Protein AF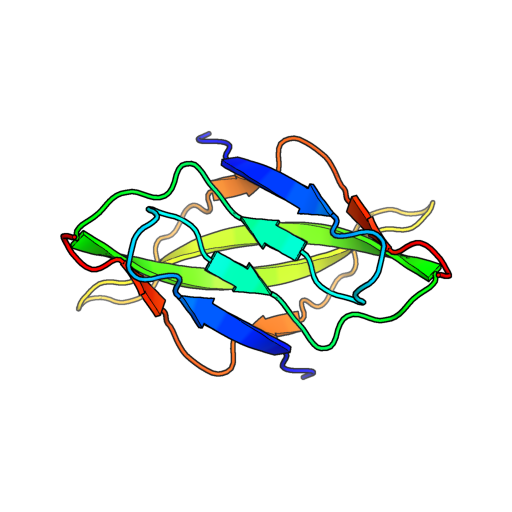-0000000083518440 (afdb_homodimer)

Organism: Scyliorhinus torazame (NCBI:txid75743)

Nearest PDB structures (foldseek):
  4go6-assembly1_B  TM=6.837E-01  e=1.598E+00  Homo sapiens
  4go6-assembly1_D  TM=6.987E-01  e=3.868E+00  Homo sapiens
  7kwb-assembly1_A  TM=6.395E-01  e=4.103E+00  Bacteroides thetaiotaomicron
  4go6-assembly1_B  TM=6.849E-01  e=9.046E-01  Homo sapiens
  4go6-assembly1_D  TM=7.011E-01  e=2.337E+00  Homo sapiens

Secondary structure (DSSP, 8-state):
--EE-EEEETTTTEEEE--PPTT-EEEEEEEEEETTEE-SSPEEESS-EE----/--EE-EEEETTTTEEEE--PPTT-EEEEEEEEEETTEE-SS-EEESS-EE----

Foldseek 3Di:
DDDWDKADDVVDPDIDIDPDDAQDKDKDWAWDADPVGTDPDTDTDPDIDHRHDD/DDDWDKADDVVDPDIDIDPDDAQDKDKDWAWDQDPVGTDPDTDTDPDIDHHHDD

Radius of gyration: 13.1 Å; Cα contacts (8 Å, |Δi|>4): 273; chains: 2; bounding box: 30×34×27 Å

Structure (mmCIF, N/CA/C/O backbone):
data_AF-0000000083518440-model_v1
#
loop_
_entity.id
_entity.type
_entity.pdbx_description
1 polymer 'Fibronectin type-III domain-containing protein'
#
loop_
_atom_site.group_PDB
_atom_site.id
_atom_site.type_symbol
_atom_site.label_atom_id
_atom_site.label_alt_id
_atom_site.label_comp_id
_atom_site.label_asym_id
_atom_site.label_entity_id
_atom_site.label_seq_id
_atom_site.pdbx_PDB_ins_code
_atom_site.Cartn_x
_atom_site.Cartn_y
_atom_site.Cartn_z
_atom_site.occupancy
_atom_site.B_iso_or_equiv
_atom_site.auth_seq_id
_atom_site.auth_comp_id
_atom_site.auth_asym_id
_atom_site.auth_atom_id
_atom_site.pdbx_PDB_model_num
ATOM 1 N N . MET A 1 1 ? -15.945 7.219 -5.879 1 64.62 1 MET A N 1
ATOM 2 C CA . MET A 1 1 ? -14.906 6.23 -5.594 1 64.62 1 MET A CA 1
ATOM 3 C C . MET A 1 1 ? -13.531 6.773 -5.945 1 64.62 1 MET A C 1
ATOM 5 O O . MET A 1 1 ? -13.344 7.363 -7.012 1 64.62 1 MET A O 1
ATOM 9 N N . GLU A 1 2 ? -12.641 7.109 -4.941 1 85.62 2 GLU A N 1
ATOM 10 C CA . GLU A 1 2 ? -11.312 7.641 -5.223 1 85.62 2 GLU A CA 1
ATOM 11 C C . GLU A 1 2 ? -10.305 6.52 -5.449 1 85.62 2 GLU A C 1
ATOM 13 O O . GLU A 1 2 ? -10.414 5.449 -4.844 1 85.62 2 GLU A O 1
ATOM 18 N N . TRP A 1 3 ? -9.539 6.73 -6.504 1 91.25 3 TRP A N 1
ATOM 19 C CA . TRP A 1 3 ? -8.523 5.727 -6.816 1 91.25 3 TRP A CA 1
ATOM 20 C C . TRP A 1 3 ? -7.121 6.273 -6.559 1 91.25 3 TRP A C 1
ATOM 22 O O . TRP A 1 3 ? -6.895 7.484 -6.633 1 91.25 3 TRP A O 1
ATOM 32 N N . PHE A 1 4 ? -6.289 5.418 -6.176 1 92.56 4 PHE A N 1
ATOM 33 C CA . PHE A 1 4 ? -4.867 5.746 -6.125 1 92.56 4 PHE A CA 1
ATOM 34 C C . PHE A 1 4 ? -4.062 4.797 -7.004 1 92.56 4 PHE A C 1
ATOM 36 O O . PHE A 1 4 ? -4.574 3.771 -7.453 1 92.56 4 PHE A O 1
ATOM 43 N N . THR A 1 5 ? -2.83 5.223 -7.273 1 93.56 5 THR A N 1
ATOM 44 C CA . THR A 1 5 ? -1.949 4.426 -8.117 1 93.56 5 THR A CA 1
ATOM 45 C C . THR A 1 5 ? -0.942 3.652 -7.27 1 93.56 5 THR A C 1
ATOM 47 O O . THR A 1 5 ? -0.415 4.18 -6.289 1 93.56 5 THR A O 1
ATOM 50 N N . VAL A 1 6 ? -0.731 2.395 -7.621 1 94.25 6 VAL A N 1
ATOM 51 C CA . VAL A 1 6 ? 0.261 1.542 -6.977 1 94.25 6 VAL A CA 1
ATOM 52 C C . VAL A 1 6 ? 1.354 1.172 -7.977 1 94.25 6 VAL A C 1
ATOM 54 O O . VAL A 1 6 ? 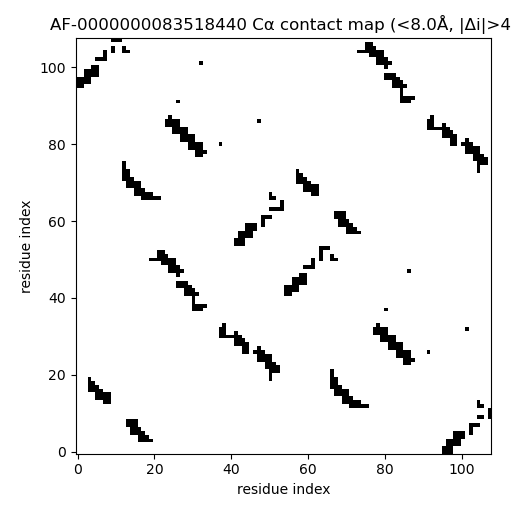1.06 0.788 -9.109 1 94.25 6 VAL A O 1
ATOM 57 N N . TYR A 1 7 ? 2.605 1.334 -7.48 1 90.62 7 TYR A N 1
ATOM 58 C CA . TYR A 1 7 ? 3.762 1.021 -8.312 1 90.62 7 TYR A CA 1
ATOM 59 C C . TYR A 1 7 ? 4.516 -0.186 -7.766 1 90.62 7 TYR A C 1
ATOM 61 O O . TYR A 1 7 ? 4.809 -0.253 -6.566 1 90.62 7 TYR A O 1
ATOM 69 N N . GLU A 1 8 ? 4.73 -1.054 -8.648 1 90.12 8 GLU A N 1
ATOM 70 C CA . GLU A 1 8 ? 5.547 -2.195 -8.25 1 90.12 8 GLU A CA 1
ATOM 71 C C . GLU A 1 8 ? 7.035 -1.9 -8.43 1 90.12 8 GLU A C 1
ATOM 73 O O . GLU A 1 8 ? 7.449 -1.379 -9.461 1 90.12 8 GLU A O 1
ATOM 78 N N . HIS A 1 9 ? 7.637 -2.201 -7.379 1 85.38 9 HIS A N 1
ATOM 79 C CA . HIS A 1 9 ? 9.086 -2.092 -7.469 1 85.38 9 HIS A CA 1
ATOM 80 C C . HIS A 1 9 ? 9.719 -3.426 -7.852 1 85.38 9 HIS A C 1
ATOM 82 O O . HIS A 1 9 ? 9.633 -4.395 -7.094 1 85.38 9 HIS A O 1
ATOM 88 N N . TYR A 1 10 ? 10.273 -3.475 -9.008 1 74.25 10 TYR A N 1
ATOM 89 C CA . TYR A 1 10 ? 10.781 -4.703 -9.609 1 74.25 10 TYR A CA 1
ATOM 90 C C . TYR A 1 10 ? 11.758 -5.406 -8.672 1 74.25 10 TYR A C 1
ATOM 92 O O . TYR A 1 10 ? 11.656 -6.617 -8.461 1 74.25 10 TYR A O 1
ATOM 100 N N . ARG A 1 11 ? 12.578 -4.785 -8.094 1 75.31 11 ARG A N 1
ATOM 101 C CA . ARG A 1 11 ? 13.672 -5.445 -7.387 1 75.31 11 ARG A CA 1
ATOM 102 C C . ARG A 1 11 ? 13.266 -5.797 -5.957 1 75.31 11 ARG A C 1
ATOM 104 O O . ARG A 1 11 ? 13.953 -6.57 -5.285 1 75.31 11 ARG A O 1
ATOM 111 N N . ARG A 1 12 ? 12.023 -5.359 -5.652 1 76.56 12 ARG A N 1
ATOM 112 C CA . ARG A 1 12 ? 11.672 -5.566 -4.254 1 76.56 12 ARG A CA 1
ATOM 113 C C . ARG A 1 12 ? 10.242 -6.094 -4.117 1 76.56 12 ARG A C 1
ATOM 115 O O . ARG A 1 12 ? 9.422 -5.898 -5.012 1 76.56 12 ARG A O 1
ATOM 122 N N . ALA A 1 13 ? 10.023 -7.125 -3.242 1 89.62 13 ALA A N 1
ATOM 123 C CA . ALA A 1 13 ? 8.672 -7.574 -2.906 1 89.62 13 ALA A CA 1
ATOM 124 C C . ALA A 1 13 ? 7.883 -6.469 -2.211 1 89.62 13 ALA A C 1
ATOM 126 O O . ALA A 1 13 ? 7.266 -6.699 -1.167 1 89.62 13 ALA A O 1
ATOM 127 N N . GLN A 1 14 ? 8.094 -5.246 -2.891 1 88.94 14 GLN A N 1
ATOM 128 C CA . GLN A 1 14 ? 7.434 -4.082 -2.303 1 88.94 14 GLN A CA 1
ATOM 129 C C . GLN A 1 14 ? 6.73 -3.25 -3.371 1 88.94 14 GLN A C 1
ATOM 131 O O . GLN A 1 14 ? 7.086 -3.316 -4.551 1 88.94 14 GLN A O 1
ATOM 136 N N . CYS A 1 15 ? 5.738 -2.555 -2.924 1 94 15 CYS A N 1
ATOM 137 C CA . CYS A 1 15 ? 5.023 -1.633 -3.801 1 94 15 CYS A CA 1
ATOM 138 C C . CYS A 1 15 ? 4.902 -0.255 -3.16 1 94 15 CYS A C 1
ATOM 140 O O . CYS A 1 15 ? 4.887 -0.134 -1.934 1 94 15 CYS A O 1
ATOM 142 N N . SER A 1 16 ? 4.824 0.743 -4.074 1 93.06 16 SER A N 1
ATOM 143 C CA . SER A 1 16 ? 4.605 2.109 -3.609 1 93.06 16 SER A CA 1
ATOM 144 C C . SER A 1 16 ? 3.191 2.584 -3.934 1 93.06 16 SER A C 1
ATOM 146 O O . SER A 1 16 ? 2.684 2.334 -5.031 1 93.06 16 SER A O 1
ATOM 148 N N . VAL A 1 17 ? 2.549 3.135 -2.916 1 94.88 17 VAL A N 1
ATOM 149 C CA . VAL A 1 17 ? 1.222 3.715 -3.084 1 94.88 17 VAL A CA 1
ATOM 150 C C . VAL A 1 17 ? 1.326 5.238 -3.133 1 94.88 17 VAL A C 1
ATOM 152 O O . VAL A 1 17 ? 1.932 5.855 -2.254 1 94.88 17 VAL A O 1
ATOM 155 N N . SER A 1 18 ? 0.727 5.867 -4.168 1 92.69 18 SER A N 1
ATOM 156 C CA . SER A 1 18 ? 0.806 7.312 -4.344 1 92.69 18 SER A CA 1
ATOM 157 C C . SER A 1 18 ? -0.583 7.941 -4.379 1 92.69 18 SER A C 1
ATOM 159 O O . SER A 1 18 ? -1.587 7.254 -4.188 1 92.69 18 SER A O 1
ATOM 161 N N . GLU A 1 19 ? -0.623 9.312 -4.512 1 92.5 19 GLU A N 1
ATOM 162 C CA . GLU A 1 19 ? -1.85 10.094 -4.605 1 92.5 19 GLU A CA 1
ATOM 163 C C . GLU A 1 19 ? -2.562 10.164 -3.258 1 92.5 19 GLU A C 1
ATOM 165 O O . GLU A 1 19 ? -3.791 10.25 -3.203 1 92.5 19 GLU A O 1
ATOM 170 N N . LEU A 1 20 ? -1.74 10 -2.238 1 92.88 20 LEU A N 1
ATOM 171 C CA . LEU A 1 20 ? -2.26 10.172 -0.886 1 92.88 20 LEU A CA 1
ATOM 172 C C . LEU A 1 20 ? -2.297 11.648 -0.506 1 92.88 20 LEU A C 1
ATOM 174 O O . LEU A 1 20 ? -1.619 12.477 -1.128 1 92.88 20 LEU A O 1
ATOM 178 N N . VAL A 1 21 ? -3.156 11.883 0.395 1 92.88 21 VAL A N 1
ATOM 179 C CA . VAL A 1 21 ? -3.338 13.281 0.765 1 92.88 21 VAL A CA 1
ATOM 180 C C . VAL A 1 21 ? -2.516 13.602 2.014 1 92.88 21 VAL A C 1
ATOM 182 O O . VAL A 1 21 ? -2.635 12.914 3.031 1 92.88 21 VAL A O 1
ATOM 185 N N . VAL A 1 22 ? -1.668 14.688 1.91 1 93.25 22 VAL A N 1
ATOM 186 C CA . VAL A 1 22 ? -0.84 15.141 3.025 1 93.25 22 VAL A CA 1
ATOM 187 C C . VAL A 1 22 ? -1.728 15.523 4.203 1 93.25 22 VAL A C 1
ATOM 189 O O . VAL A 1 22 ? -2.744 16.203 4.027 1 93.25 22 VAL A O 1
ATOM 192 N N . GLY A 1 23 ? -1.358 15.102 5.434 1 93.56 23 GLY A N 1
ATOM 193 C CA . GLY A 1 23 ? -2.121 15.43 6.629 1 93.56 23 GLY A CA 1
ATOM 194 C C . GLY A 1 23 ? -3.123 14.352 7.008 1 93.56 23 GLY A C 1
ATOM 195 O O . GLY A 1 23 ? -3.742 14.422 8.07 1 93.56 23 GLY A O 1
ATOM 196 N N . ASN A 1 24 ? -3.311 13.43 6.125 1 94.38 24 ASN A N 1
ATOM 197 C CA . ASN A 1 24 ? -4.238 12.336 6.402 1 94.38 24 ASN A CA 1
ATOM 198 C C . ASN A 1 24 ? -3.51 11.109 6.938 1 94.38 24 ASN A C 1
ATOM 200 O O . ASN A 1 24 ? -2.326 10.914 6.66 1 94.38 24 ASN A O 1
ATOM 204 N N . GLU A 1 25 ? -4.266 10.375 7.785 1 96 25 GLU A N 1
ATOM 205 C CA . GLU A 1 25 ? -3.812 9.078 8.281 1 96 25 GLU A CA 1
ATOM 206 C C . GLU A 1 25 ? -4.531 7.934 7.57 1 96 25 GLU A C 1
ATOM 208 O O . GLU A 1 25 ? -5.754 7.961 7.418 1 96 25 GLU A O 1
ATOM 213 N N . TYR A 1 26 ? -3.689 6.957 7.195 1 96.06 26 TYR A N 1
ATOM 214 C CA . TYR A 1 26 ? -4.281 5.895 6.383 1 96.06 26 TYR A CA 1
ATOM 215 C C . TYR A 1 26 ? -4.027 4.527 7.008 1 96.06 26 TYR A C 1
ATOM 217 O O . TYR A 1 26 ? -2.994 4.309 7.645 1 96.06 26 TYR A O 1
ATOM 225 N N . PHE A 1 27 ? -5.051 3.688 6.809 1 96.38 27 PHE A N 1
ATOM 226 C CA . PHE A 1 27 ? -4.949 2.268 7.125 1 96.38 27 PHE A CA 1
ATOM 227 C C . PHE A 1 27 ? -5.086 1.422 5.867 1 96.38 27 PHE A C 1
ATOM 229 O O . PHE A 1 27 ? -6.02 1.615 5.082 1 96.38 27 PHE A O 1
ATOM 236 N N . PHE A 1 28 ? -4.121 0.493 5.66 1 96.5 28 PHE A N 1
ATOM 237 C CA . PHE A 1 28 ? -4.047 -0.237 4.398 1 96.5 28 PHE A CA 1
ATOM 238 C C . PHE A 1 28 ? -4.555 -1.664 4.57 1 96.5 28 PHE A C 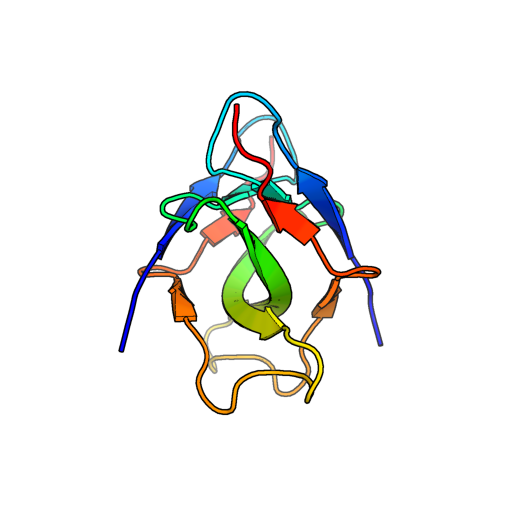1
ATOM 240 O O . PHE A 1 28 ? -4.211 -2.34 5.543 1 96.5 28 PHE A O 1
ATOM 247 N N . ARG A 1 29 ? -5.336 -2.068 3.668 1 96.31 29 ARG A N 1
ATOM 248 C CA . ARG A 1 29 ? -5.723 -3.469 3.527 1 96.31 29 ARG A CA 1
ATOM 249 C C . ARG A 1 29 ? -5.391 -3.992 2.135 1 96.31 29 ARG A C 1
ATOM 251 O O . ARG A 1 29 ? -5.621 -3.307 1.137 1 96.31 29 ARG A O 1
ATOM 258 N N . VAL 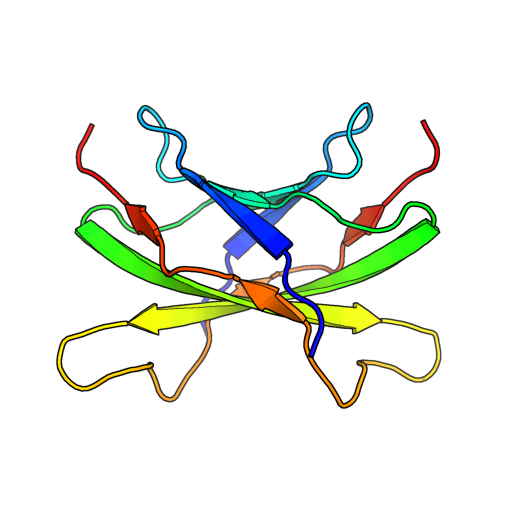A 1 30 ? -4.84 -5.184 2.1 1 96.5 30 VAL A N 1
ATOM 259 C CA . VAL A 1 30 ? -4.418 -5.781 0.838 1 96.5 30 VAL A CA 1
ATOM 260 C C . VAL A 1 30 ? -5.109 -7.133 0.648 1 96.5 30 VAL A C 1
ATOM 262 O O . VAL A 1 30 ? -5.227 -7.914 1.593 1 96.5 30 VAL A O 1
ATOM 265 N N . PHE A 1 31 ? -5.629 -7.32 -0.56 1 96.25 31 PHE A N 1
ATOM 266 C CA . PHE A 1 31 ? -6.285 -8.578 -0.897 1 96.25 31 PHE A CA 1
ATOM 267 C C . PHE A 1 31 ? -5.52 -9.312 -1.993 1 96.25 31 PHE A C 1
ATOM 269 O O . PHE A 1 31 ? -5 -8.68 -2.918 1 96.25 31 PHE A O 1
ATOM 276 N N . THR A 1 32 ? -5.434 -10.602 -1.842 1 96.25 32 THR A N 1
ATOM 277 C CA . THR A 1 32 ? -4.883 -11.391 -2.939 1 96.25 32 THR A CA 1
ATOM 278 C C . THR A 1 32 ? -5.926 -11.602 -4.031 1 96.25 32 THR A C 1
ATOM 280 O O . THR A 1 32 ? -7.102 -11.828 -3.736 1 96.25 32 THR A O 1
ATOM 283 N N . GLU A 1 33 ? -5.496 -11.438 -5.23 1 96.31 33 GLU A N 1
ATOM 284 C CA . GLU A 1 33 ? -6.398 -11.617 -6.363 1 96.31 33 GLU A CA 1
ATOM 285 C C . GLU A 1 33 ? -5.969 -12.805 -7.227 1 96.31 33 GLU A C 1
ATOM 287 O O . GLU A 1 33 ? -4.805 -12.906 -7.613 1 96.31 33 GLU A O 1
ATOM 292 N N . ASN A 1 34 ? -6.934 -13.641 -7.391 1 93.12 34 ASN A N 1
ATOM 293 C CA . ASN A 1 34 ? -6.715 -14.766 -8.289 1 93.12 34 ASN A CA 1
ATOM 294 C C . ASN A 1 34 ? -7.824 -14.883 -9.336 1 93.12 34 ASN A C 1
ATOM 296 O O . ASN A 1 34 ? -8.641 -13.969 -9.477 1 93.12 34 ASN A O 1
ATOM 300 N N . MET A 1 35 ? -7.805 -15.93 -10.062 1 93.12 35 MET A N 1
ATOM 301 C CA . MET A 1 35 ? -8.773 -16.094 -11.133 1 93.12 35 MET A CA 1
ATOM 302 C C . MET A 1 35 ? -10.203 -16.031 -10.594 1 93.12 35 MET A C 1
ATOM 304 O O . MET A 1 35 ? -11.109 -15.57 -11.289 1 93.12 35 MET A O 1
ATOM 308 N N . CYS A 1 36 ? -10.406 -16.438 -9.508 1 94.12 36 CYS A N 1
ATOM 309 C CA . CYS A 1 36 ? -11.727 -16.469 -8.883 1 94.12 36 CYS A CA 1
ATOM 310 C C . CYS A 1 36 ? -12.109 -15.094 -8.344 1 94.12 36 CYS A C 1
ATOM 312 O O . CYS A 1 36 ? -13.281 -14.836 -8.086 1 94.12 36 CYS A O 1
ATOM 314 N N . GLY A 1 37 ? -11.047 -14.312 -8.148 1 94.56 37 GLY A N 1
ATOM 315 C CA . GLY A 1 37 ? -11.336 -12.984 -7.625 1 94.56 37 GLY A CA 1
ATOM 316 C C . GLY A 1 37 ? -10.508 -12.633 -6.402 1 94.56 37 GLY A C 1
ATOM 317 O O . GLY A 1 37 ? -9.383 -13.102 -6.254 1 94.56 37 GLY A O 1
ATOM 318 N N . LEU A 1 38 ? -11.164 -11.68 -5.57 1 94.88 38 LEU A N 1
ATOM 319 C CA . LEU A 1 38 ? -10.453 -11.203 -4.395 1 94.88 38 LEU A CA 1
ATOM 320 C C . LEU A 1 38 ? -10.602 -12.172 -3.23 1 94.88 38 LEU A C 1
ATOM 322 O O . LEU A 1 38 ? -11.625 -12.852 -3.113 1 94.88 38 LEU A O 1
ATOM 326 N N . SER A 1 39 ? -9.555 -12.227 -2.441 1 95 39 SER A N 1
ATOM 327 C CA . SER A 1 39 ? -9.617 -13.016 -1.218 1 95 39 SER A CA 1
ATOM 328 C C . SER A 1 39 ? -10.695 -12.492 -0.276 1 95 39 SER A C 1
ATOM 330 O O . SER A 1 39 ? -11.016 -11.297 -0.291 1 95 39 SER A O 1
ATOM 332 N N . ASP A 1 40 ? -11.195 -13.422 0.487 1 92.69 40 ASP A N 1
ATOM 333 C CA . ASP A 1 40 ? -12.195 -13.047 1.482 1 92.69 40 ASP A CA 1
ATOM 334 C C . ASP A 1 40 ? -11.562 -12.25 2.619 1 92.69 40 ASP A C 1
ATOM 336 O O . ASP A 1 40 ? -12.18 -11.32 3.152 1 92.69 40 ASP A O 1
ATOM 340 N N . GLU A 1 41 ? -10.352 -12.703 2.924 1 93.06 41 GLU A N 1
ATOM 341 C CA . GLU A 1 41 ? -9.633 -12.047 4.008 1 93.06 41 GLU A CA 1
ATOM 342 C C . GLU A 1 41 ? -8.547 -11.117 3.469 1 93.06 41 GLU A C 1
ATOM 344 O O . GLU A 1 41 ? -7.848 -11.469 2.514 1 93.06 41 GLU A O 1
ATOM 349 N N . ALA A 1 42 ? -8.453 -10.086 4.113 1 94.31 42 ALA A N 1
ATOM 350 C CA . ALA A 1 42 ? -7.414 -9.125 3.756 1 94.31 42 ALA A CA 1
ATOM 351 C C . ALA A 1 42 ? -6.219 -9.227 4.699 1 94.31 42 ALA A C 1
ATOM 353 O O . ALA A 1 42 ? -6.371 -9.594 5.867 1 94.31 42 ALA A O 1
ATOM 354 N N . CYS A 1 43 ? -5.07 -8.906 4.086 1 95 43 CYS A N 1
ATOM 355 C CA . CYS A 1 43 ? -3.924 -8.547 4.91 1 95 43 CYS A CA 1
ATOM 356 C C . CYS A 1 43 ? -3.949 -7.066 5.266 1 95 43 CYS A C 1
ATOM 358 O O . CYS A 1 43 ? -4.289 -6.23 4.426 1 95 43 CYS A O 1
ATOM 360 N N . GLN A 1 44 ? -3.564 -6.797 6.551 1 95.31 44 GLN A N 1
ATOM 361 C CA . GLN A 1 44 ? -3.678 -5.402 6.965 1 95.31 44 GLN A CA 1
ATOM 362 C C . GLN A 1 44 ? -2.334 -4.863 7.445 1 95.31 44 GLN A C 1
ATOM 364 O O . GLN A 1 44 ? -1.476 -5.625 7.891 1 95.31 44 GLN A O 1
ATOM 369 N N . SER A 1 45 ? -2.244 -3.584 7.359 1 96.19 45 SER A N 1
ATOM 370 C CA . SER A 1 45 ? -1.046 -2.963 7.914 1 96.19 45 SER A CA 1
ATOM 371 C C . SER A 1 45 ? -1.019 -3.082 9.438 1 96.19 45 SER A C 1
ATOM 373 O O . SER A 1 45 ? -2.066 -3.049 10.086 1 96.19 45 SER A O 1
ATOM 375 N N . LYS A 1 46 ? 0.251 -3.219 9.945 1 94 46 LYS A N 1
ATOM 376 C CA . LYS A 1 46 ? 0.406 -3.291 11.398 1 94 46 LYS A CA 1
ATOM 377 C C . LYS A 1 46 ? -0.056 -1.999 12.062 1 94 46 LYS A C 1
ATOM 379 O O . LYS A 1 46 ? -0.708 -2.033 13.109 1 94 46 LYS A O 1
ATOM 384 N N . ASP A 1 47 ? 0.342 -0.904 11.398 1 93.56 47 ASP A N 1
ATOM 385 C CA . ASP A 1 47 ? -0.01 0.413 11.922 1 93.56 47 ASP A CA 1
ATOM 386 C C . ASP A 1 47 ? -0.549 1.316 10.82 1 93.56 47 ASP A C 1
ATOM 388 O O . ASP A 1 47 ? -0.355 1.039 9.633 1 93.56 47 ASP A O 1
ATOM 392 N N . SER A 1 48 ? -1.322 2.293 11.328 1 94.88 48 SER A N 1
ATOM 393 C CA . SER A 1 48 ? -1.701 3.334 10.383 1 94.88 48 SER A CA 1
ATOM 394 C C . SER A 1 48 ? -0.51 4.219 10.023 1 94.88 48 SER A C 1
ATOM 396 O O . SER A 1 48 ? 0.497 4.227 10.734 1 94.88 48 SER A O 1
ATOM 398 N N . VAL A 1 49 ? -0.655 4.883 8.891 1 94.75 49 VAL A N 1
ATOM 399 C CA . VAL A 1 49 ? 0.43 5.746 8.438 1 94.75 49 VAL A CA 1
ATOM 400 C C . VAL A 1 49 ? -0.088 7.168 8.242 1 94.75 49 VAL A C 1
ATOM 402 O O . VAL A 1 49 ? -1.061 7.391 7.52 1 94.75 49 VAL A O 1
ATOM 405 N N . TYR A 1 50 ? 0.54 8.062 8.922 1 94.31 50 TYR A N 1
ATOM 406 C CA . TYR A 1 50 ? 0.242 9.477 8.766 1 94.31 50 TYR A CA 1
ATOM 407 C C . TYR A 1 50 ? 1.146 10.117 7.719 1 94.31 50 TYR A C 1
ATOM 409 O O . TYR A 1 50 ? 2.373 10.039 7.824 1 94.31 50 TYR A O 1
ATOM 417 N N . ILE A 1 51 ? 0.45 10.711 6.727 1 95 51 ILE A N 1
ATOM 418 C CA . ILE A 1 51 ? 1.245 11.352 5.684 1 95 51 ILE A CA 1
ATOM 419 C C . ILE A 1 51 ? 1.63 12.766 6.121 1 95 51 ILE A C 1
ATOM 421 O O . ILE A 1 51 ? 0.795 13.672 6.117 1 95 51 ILE A O 1
ATOM 425 N N . GLN A 1 52 ? 2.859 12.836 6.336 1 91.56 52 GLN A N 1
ATOM 426 C CA . GLN A 1 52 ? 3.354 14.086 6.914 1 91.56 52 GLN A CA 1
ATOM 427 C C . GLN A 1 52 ? 3.498 15.164 5.848 1 91.56 52 GLN A C 1
ATOM 429 O O . GLN A 1 52 ? 3.744 14.859 4.676 1 91.56 52 GLN A O 1
ATOM 434 N N . LYS A 1 53 ? 3.293 16.469 6.297 1 86.5 53 LYS A N 1
ATOM 435 C CA . LYS A 1 53 ? 3.658 17.594 5.445 1 86.5 53 LYS A CA 1
ATOM 436 C C . LYS A 1 53 ? 5.168 17.672 5.25 1 86.5 53 LYS A C 1
ATOM 438 O O . LYS A 1 53 ? 5.93 17.562 6.215 1 86.5 53 LYS A O 1
ATOM 443 N N . PRO A 1 54 ? 5.672 17.625 3.908 1 77 54 PRO A N 1
ATOM 444 C CA . PRO A 1 54 ? 7.117 17.719 3.693 1 77 54 PRO A CA 1
ATOM 445 C C . PRO A 1 54 ? 7.754 18.891 4.426 1 77 54 PRO A C 1
ATOM 447 O O . PRO A 1 54 ? 7.094 19.906 4.664 1 77 54 PRO A O 1
ATOM 450 N N . MET B 1 1 ? -4.547 -13.781 10.789 1 65.38 1 MET B N 1
ATOM 451 C CA . MET B 1 1 ? -4.496 -12.438 10.219 1 65.38 1 MET B CA 1
ATOM 452 C C . MET B 1 1 ? -3.062 -12.047 9.867 1 65.38 1 MET B C 1
ATOM 454 O O . MET B 1 1 ? -2.143 -12.281 10.656 1 65.38 1 MET B O 1
ATOM 458 N N . GLU B 1 2 ? -2.672 -11.945 8.562 1 86.25 2 GLU B N 1
ATOM 459 C CA . GLU B 1 2 ? -1.314 -11.586 8.172 1 86.25 2 GLU B CA 1
ATOM 460 C C . GLU B 1 2 ? -1.149 -10.07 8.094 1 86.25 2 GLU B C 1
ATOM 462 O O . GLU B 1 2 ? -2.1 -9.352 7.77 1 86.25 2 GLU B O 1
ATOM 467 N N . TRP B 1 3 ? -0.013 -9.633 8.633 1 91.38 3 TRP B N 1
ATOM 468 C CA . TRP B 1 3 ? 0.258 -8.203 8.609 1 91.38 3 TRP B CA 1
ATOM 469 C C . TRP B 1 3 ? 1.425 -7.883 7.684 1 91.38 3 TRP B C 1
ATOM 471 O O . TRP B 1 3 ? 2.309 -8.719 7.477 1 91.38 3 TRP B O 1
ATOM 481 N N . PHE B 1 4 ? 1.342 -6.781 7.094 1 92.62 4 PHE B N 1
ATOM 482 C CA . PHE B 1 4 ? 2.484 -6.246 6.363 1 92.62 4 PHE B CA 1
ATOM 483 C C . PHE B 1 4 ? 2.895 -4.891 6.922 1 92.62 4 PHE B C 1
ATOM 485 O O . PHE B 1 4 ? 2.162 -4.289 7.707 1 92.62 4 PHE B O 1
ATOM 492 N N . THR B 1 5 ? 4.094 -4.484 6.551 1 93.69 5 THR B N 1
ATOM 493 C CA . THR B 1 5 ? 4.629 -3.211 7.023 1 93.69 5 THR B CA 1
ATOM 494 C C . THR B 1 5 ? 4.496 -2.135 5.949 1 93.69 5 THR B C 1
ATOM 496 O O . THR B 1 5 ? 4.715 -2.402 4.766 1 93.69 5 THR B O 1
ATOM 499 N N . VAL B 1 6 ? 4.082 -0.958 6.348 1 94.25 6 VAL B N 1
ATOM 500 C CA . VAL B 1 6 ? 3.984 0.205 5.473 1 94.25 6 VAL B CA 1
ATOM 501 C C . VAL B 1 6 ? 4.965 1.282 5.93 1 94.25 6 VAL B C 1
ATOM 503 O O . VAL B 1 6 ? 5.047 1.592 7.121 1 94.25 6 VAL B O 1
ATOM 506 N N . TYR B 1 7 ? 5.699 1.794 4.91 1 90.44 7 TYR B N 1
ATOM 507 C CA . TYR B 1 7 ? 6.684 2.836 5.18 1 90.44 7 TYR B CA 1
ATOM 508 C C . TYR B 1 7 ? 6.27 4.156 4.539 1 90.44 7 TYR B C 1
ATOM 510 O O . TYR B 1 7 ? 5.902 4.195 3.363 1 90.44 7 TYR B O 1
ATOM 518 N N . GLU B 1 8 ? 6.328 5.109 5.355 1 90.25 8 GLU B N 1
ATOM 519 C CA . GLU B 1 8 ? 6.055 6.434 4.809 1 90.25 8 GLU B CA 1
ATOM 520 C C . GLU B 1 8 ? 7.32 7.07 4.246 1 90.25 8 GLU B C 1
ATOM 522 O O . GLU B 1 8 ? 8.367 7.051 4.891 1 90.25 8 GLU B O 1
ATOM 527 N N . HIS B 1 9 ? 7.102 7.5 3.088 1 85.88 9 HIS B N 1
ATOM 528 C CA . HIS B 1 9 ? 8.195 8.258 2.498 1 85.88 9 HIS B CA 1
ATOM 529 C C . HIS B 1 9 ? 8.031 9.758 2.758 1 85.88 9 HIS B C 1
ATOM 531 O O . HIS B 1 9 ? 7.082 10.375 2.277 1 85.88 9 HIS B O 1
ATOM 537 N N . TYR B 1 10 ? 8.93 10.312 3.523 1 74.88 10 TYR B N 1
ATOM 538 C CA . TYR B 1 10 ? 8.852 11.688 4.004 1 74.88 10 TYR B CA 1
ATOM 539 C C . TYR B 1 10 ? 8.703 12.664 2.842 1 74.88 10 TYR B C 1
ATOM 541 O O . TYR B 1 10 ? 7.855 13.555 2.881 1 74.88 10 TYR B O 1
ATOM 549 N N . ARG B 1 11 ? 9.359 12.523 1.877 1 75.12 11 ARG B N 1
ATOM 550 C CA . ARG B 1 11 ? 9.43 13.57 0.862 1 75.12 11 ARG B CA 1
ATOM 551 C C . ARG B 1 11 ? 8.312 13.422 -0.161 1 75.12 11 ARG B C 1
ATOM 553 O O . ARG B 1 11 ? 8.023 14.352 -0.914 1 75.12 11 ARG B O 1
ATOM 560 N N . ARG B 1 12 ? 7.562 12.297 0.046 1 76.44 12 ARG B N 1
ATOM 561 C CA . ARG B 1 12 ? 6.562 12.055 -0.991 1 76.44 12 ARG B CA 1
ATOM 562 C C . ARG B 1 12 ? 5.227 11.641 -0.381 1 76.44 12 ARG B C 1
ATOM 564 O O . ARG B 1 12 ? 5.18 11.148 0.746 1 76.44 12 ARG B O 1
ATOM 571 N N . ALA B 1 13 ? 4.078 12.25 -0.882 1 89.81 13 ALA B N 1
ATOM 572 C CA . ALA B 1 13 ? 2.746 11.797 -0.5 1 89.81 13 ALA B CA 1
ATOM 573 C C . ALA B 1 13 ? 2.521 10.344 -0.924 1 89.81 13 ALA B C 1
ATOM 575 O O . ALA B 1 13 ? 1.498 10.023 -1.533 1 89.81 13 ALA B O 1
ATOM 576 N N . GLN B 1 14 ? 3.66 9.562 -0.583 1 89.06 14 GLN B N 1
ATOM 577 C CA . GLN B 1 14 ? 3.604 8.156 -0.977 1 89.06 14 GLN B CA 1
ATOM 578 C C . GLN B 1 14 ? 4.07 7.25 0.157 1 89.06 14 GLN B C 1
ATOM 580 O O . GLN B 1 14 ? 4.797 7.688 1.052 1 89.06 14 GLN B O 1
ATOM 585 N N . CYS B 1 15 ? 3.607 6.035 0.078 1 94 15 CYS B N 1
ATOM 586 C CA . CYS B 1 15 ? 4.035 5.016 1.03 1 94 15 CYS B CA 1
ATOM 587 C C . CYS B 1 15 ? 4.461 3.74 0.312 1 94 15 CYS B C 1
ATOM 589 O O . CYS B 1 15 ? 3.973 3.447 -0.781 1 94 15 CYS B O 1
ATOM 591 N N . SER B 1 16 ? 5.391 3.023 1.008 1 93.12 16 SER B N 1
ATOM 592 C CA . SER B 1 16 ? 5.816 1.727 0.491 1 93.12 16 SER B CA 1
ATOM 593 C C . SER B 1 16 ? 5.258 0.584 1.333 1 93.12 16 SER B C 1
ATOM 595 O O . SER B 1 16 ? 5.25 0.661 2.564 1 93.12 16 SER B O 1
ATOM 597 N N . VAL B 1 17 ? 4.68 -0.388 0.627 1 94.88 17 VAL B N 1
ATOM 598 C CA . VAL B 1 17 ? 4.176 -1.593 1.277 1 94.88 17 VAL B CA 1
ATOM 599 C C . VAL B 1 17 ? 5.141 -2.75 1.046 1 94.88 17 VAL B C 1
ATOM 601 O O . VAL B 1 17 ? 5.523 -3.033 -0.093 1 94.88 17 VAL B O 1
ATOM 604 N N . SER B 1 18 ? 5.551 -3.439 2.125 1 92.56 18 SER B N 1
ATOM 605 C CA . SER B 1 18 ? 6.512 -4.531 2.027 1 92.56 18 SER B CA 1
ATOM 606 C C . SER B 1 18 ? 5.934 -5.828 2.58 1 92.56 18 SER B C 1
ATOM 608 O O . SER B 1 18 ? 4.762 -5.879 2.961 1 92.56 18 SER B O 1
ATOM 610 N N . GLU B 1 19 ? 6.738 -6.949 2.504 1 92.5 19 GLU B N 1
ATOM 611 C CA . GLU B 1 19 ? 6.387 -8.273 3.012 1 92.5 19 GLU B CA 1
ATOM 612 C C . GLU B 1 19 ? 5.328 -8.938 2.133 1 92.5 19 GLU B C 1
ATOM 614 O O . GLU B 1 19 ? 4.504 -9.711 2.623 1 92.5 19 GLU B O 1
ATOM 619 N N . LEU B 1 20 ? 5.344 -8.469 0.903 1 92.88 20 LEU B N 1
ATOM 620 C CA . LEU B 1 20 ? 4.484 -9.109 -0.086 1 92.88 20 LEU B CA 1
ATOM 621 C C . LEU B 1 20 ? 5.133 -10.375 -0.631 1 92.88 20 LEU B C 1
ATOM 623 O O . LEU B 1 20 ? 6.352 -10.547 -0.535 1 92.88 20 LEU B O 1
ATOM 627 N N . VAL B 1 21 ? 4.277 -11.203 -1.057 1 92.81 21 VAL B N 1
ATOM 628 C CA . VAL B 1 21 ? 4.789 -12.492 -1.515 1 92.81 21 VAL B CA 1
ATOM 629 C C . VAL B 1 21 ? 4.973 -12.469 -3.029 1 92.81 21 VAL B C 1
ATOM 631 O O . VAL B 1 21 ? 4.043 -12.133 -3.77 1 92.81 21 VAL B O 1
ATOM 634 N N . VAL B 1 22 ? 6.223 -12.836 -3.479 1 93.25 22 VAL B N 1
ATOM 635 C CA . VAL B 1 22 ? 6.551 -12.891 -4.898 1 93.25 22 VAL B CA 1
ATOM 636 C C . VAL B 1 22 ? 5.633 -13.891 -5.602 1 93.25 22 VAL B C 1
ATOM 638 O O . VAL B 1 22 ? 5.391 -14.984 -5.094 1 93.25 22 VAL B O 1
ATOM 641 N N . GLY B 1 23 ? 5.086 -13.539 -6.797 1 93.44 23 GLY B N 1
ATOM 642 C CA . GLY B 1 23 ? 4.215 -14.414 -7.559 1 9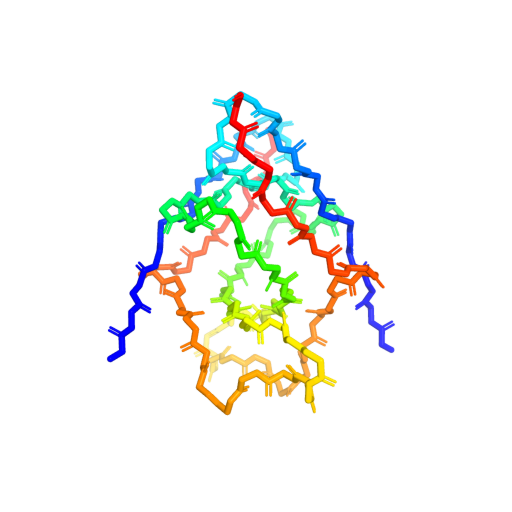3.44 23 GLY B CA 1
ATOM 643 C C . GLY B 1 23 ? 2.742 -14.172 -7.285 1 93.44 23 GLY B C 1
ATOM 644 O O . GLY B 1 23 ? 1.881 -14.75 -7.957 1 93.44 23 GLY B O 1
ATOM 645 N N . ASN B 1 24 ? 2.469 -13.406 -6.301 1 94.38 24 ASN B N 1
ATOM 646 C CA . ASN B 1 24 ? 1.083 -13.102 -5.965 1 94.38 24 ASN B CA 1
ATOM 647 C C . ASN B 1 24 ? 0.645 -11.766 -6.566 1 94.38 24 ASN B C 1
ATOM 649 O O . ASN B 1 24 ? 1.474 -10.891 -6.816 1 94.38 24 ASN B O 1
ATOM 653 N N . GLU B 1 25 ? -0.665 -11.742 -6.879 1 96 25 GLU B N 1
ATOM 654 C CA . GLU B 1 25 ? -1.307 -10.508 -7.324 1 96 25 GLU B CA 1
ATOM 655 C C . GLU B 1 25 ? -2.131 -9.883 -6.203 1 96 25 GLU B C 1
ATOM 657 O O . GLU B 1 25 ? -2.902 -10.57 -5.531 1 96 25 GLU B O 1
ATOM 662 N N . TYR B 1 26 ? -1.937 -8.555 -6.09 1 96 26 TYR B N 1
ATOM 663 C CA . TYR B 1 26 ? -2.576 -7.906 -4.949 1 96 26 TYR B CA 1
ATOM 664 C C . TYR B 1 26 ? -3.461 -6.754 -5.402 1 96 26 TYR B C 1
ATOM 666 O O . TYR B 1 26 ? -3.154 -6.078 -6.387 1 96 26 TYR B O 1
ATOM 674 N N . PHE B 1 27 ? -4.578 -6.617 -4.645 1 96.31 27 PHE B N 1
ATOM 675 C CA . PHE B 1 27 ? -5.461 -5.461 -4.754 1 96.31 27 PHE B CA 1
ATOM 676 C C . PHE B 1 27 ? -5.48 -4.668 -3.453 1 96.31 27 PHE B C 1
ATOM 678 O O . PHE B 1 27 ? -5.684 -5.234 -2.379 1 96.31 27 PHE B O 1
ATOM 685 N N . PHE B 1 28 ? -5.246 -3.348 -3.568 1 96.5 28 PHE B N 1
ATOM 686 C CA . PHE B 1 28 ? -5.047 -2.525 -2.381 1 96.5 28 PHE B CA 1
ATOM 687 C C . PHE B 1 28 ? -6.289 -1.693 -2.086 1 96.5 28 PHE B C 1
ATOM 689 O O . PHE B 1 28 ? -6.871 -1.096 -2.992 1 96.5 28 PHE B O 1
ATOM 696 N N . ARG B 1 29 ? -6.66 -1.67 -0.877 1 96.31 29 ARG B N 1
ATOM 697 C CA . ARG B 1 29 ? -7.672 -0.747 -0.372 1 96.31 29 ARG B CA 1
ATOM 698 C C . ARG B 1 29 ? -7.129 0.075 0.793 1 96.31 29 ARG B C 1
ATOM 700 O O . ARG B 1 29 ? -6.453 -0.459 1.674 1 96.31 29 ARG B O 1
ATOM 707 N N . VAL B 1 30 ? -7.426 1.344 0.767 1 96.44 30 VAL B N 1
ATOM 708 C CA . VAL B 1 30 ? -6.922 2.258 1.786 1 96.44 30 VAL B CA 1
ATOM 709 C C . VAL B 1 30 ? -8.094 2.971 2.463 1 96.44 30 VAL B C 1
ATOM 711 O O . VAL B 1 30 ? -9.047 3.373 1.8 1 96.44 30 VAL B O 1
ATOM 714 N N . PHE B 1 31 ? -8.008 3.031 3.793 1 96.25 31 PHE B N 1
ATOM 715 C CA . PHE B 1 31 ? -9.031 3.721 4.574 1 96.25 31 PHE B CA 1
ATOM 716 C C . PHE B 1 31 ? -8.43 4.914 5.309 1 96.25 31 PHE B C 1
ATOM 718 O O . PHE B 1 31 ? -7.305 4.844 5.809 1 96.25 31 PHE B O 1
ATOM 725 N N . THR B 1 32 ? -9.188 5.988 5.312 1 96.38 32 THR B N 1
ATOM 726 C CA . THR B 1 32 ? -8.758 7.105 6.148 1 96.38 32 THR B CA 1
ATOM 727 C C . THR B 1 32 ? -9.117 6.852 7.613 1 96.38 32 THR B C 1
ATOM 729 O O . THR B 1 32 ? -10.188 6.324 7.914 1 96.38 32 THR B O 1
ATOM 732 N N . GLU B 1 33 ? -8.164 7.16 8.453 1 96.31 33 GLU B N 1
ATOM 733 C CA . GLU B 1 33 ? -8.375 6.969 9.883 1 96.31 33 GLU B CA 1
ATOM 734 C C . GLU B 1 33 ? -8.367 8.305 10.625 1 96.31 33 GLU B C 1
ATOM 736 O O . GLU B 1 33 ? -7.449 9.109 10.453 1 96.31 33 GLU B O 1
ATOM 741 N N . ASN B 1 34 ? -9.445 8.469 11.32 1 93.19 34 ASN B N 1
ATOM 742 C CA . ASN B 1 34 ? -9.523 9.641 12.172 1 93.19 34 ASN B CA 1
ATOM 743 C C . ASN B 1 34 ? -9.891 9.266 13.609 1 93.19 34 ASN B C 1
ATOM 745 O O . ASN B 1 34 ? -9.875 8.094 13.969 1 93.19 34 ASN B O 1
ATOM 749 N N . MET B 1 35 ? -10.164 10.227 14.367 1 93.25 35 MET B N 1
ATOM 750 C CA . MET B 1 35 ? -10.453 9.984 15.781 1 93.25 35 MET B CA 1
ATOM 751 C C . MET B 1 35 ? -11.633 9.031 15.93 1 93.25 35 MET B C 1
ATOM 753 O O . MET B 1 35 ? -11.695 8.25 16.875 1 93.25 35 MET B O 1
ATOM 757 N N . CYS B 1 36 ? -12.5 9.086 15.125 1 94 36 CYS B N 1
ATOM 758 C CA . CYS B 1 36 ? -13.703 8.266 15.172 1 94 36 CYS B CA 1
ATOM 759 C C . CYS B 1 36 ? -13.422 6.855 14.672 1 94 36 CYS B C 1
ATOM 761 O O . CYS B 1 36 ? -14.203 5.938 14.906 1 94 36 CYS B O 1
ATOM 763 N N . GLY B 1 37 ? -12.32 6.77 13.938 1 94.5 37 GLY B N 1
ATOM 764 C CA . GLY B 1 37 ? -11.992 5.453 13.414 1 94.5 37 GLY B CA 1
ATOM 765 C C . GLY B 1 37 ? -11.773 5.449 11.914 1 94.5 37 GLY B C 1
ATOM 766 O O . GLY B 1 37 ? -11.336 6.449 11.336 1 94.5 37 GLY B O 1
ATOM 767 N N . LEU B 1 38 ? -12.055 4.18 11.336 1 95 38 LEU B N 1
ATOM 768 C CA . LEU B 1 38 ? -11.82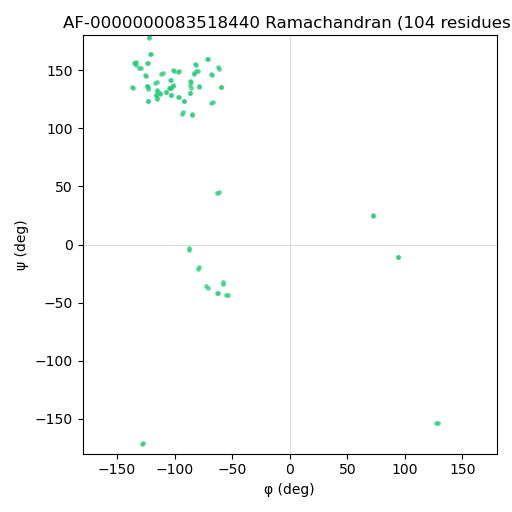 4.02 9.906 1 95 38 LEU B CA 1
ATOM 769 C C . LEU B 1 38 ? -13.008 4.543 9.094 1 95 38 LEU B C 1
ATOM 771 O O . LEU B 1 38 ? -14.148 4.488 9.555 1 95 38 LEU B O 1
ATOM 775 N N . SER B 1 39 ? -12.68 5.055 7.953 1 94.94 39 SER B N 1
ATOM 776 C CA . SER B 1 39 ? -13.727 5.473 7.027 1 94.94 39 SER B CA 1
ATOM 777 C C . SER B 1 39 ? -14.586 4.289 6.598 1 94.94 39 SER B C 1
ATOM 779 O O . SER B 1 39 ? -14.109 3.148 6.57 1 94.94 39 SER B O 1
ATOM 781 N N . ASP B 1 40 ? -15.812 4.633 6.258 1 92.75 40 ASP B N 1
ATOM 782 C CA . ASP B 1 40 ? -16.719 3.605 5.762 1 92.75 40 ASP B CA 1
ATOM 783 C C . ASP B 1 40 ? -16.344 3.162 4.352 1 92.75 40 ASP B C 1
ATOM 785 O O . ASP B 1 40 ? -16.469 1.988 4.004 1 92.75 40 ASP B O 1
ATOM 789 N N . GLU B 1 41 ? -15.891 4.164 3.623 1 93.06 41 GLU B N 1
ATOM 790 C CA . GLU B 1 41 ? -15.5 3.891 2.244 1 93.06 41 GLU B CA 1
ATOM 791 C C . GLU B 1 41 ? -13.984 3.848 2.1 1 93.06 41 GLU B C 1
ATOM 793 O O . GLU B 1 41 ? -13.273 4.664 2.693 1 93.06 41 GLU B O 1
ATOM 798 N N . ALA B 1 42 ? -13.617 2.971 1.319 1 94.38 42 ALA B N 1
ATOM 799 C CA . ALA B 1 42 ? -12.195 2.838 1.033 1 94.38 42 ALA B CA 1
ATOM 800 C C . ALA B 1 42 ? -11.844 3.457 -0.318 1 94.38 42 ALA B C 1
ATOM 802 O O . ALA B 1 42 ? -12.68 3.484 -1.228 1 94.38 42 ALA B O 1
ATOM 803 N N . CYS B 1 43 ? -10.594 3.934 -0.351 1 95.06 43 CYS B N 1
ATOM 804 C CA . CYS B 1 43 ? -9.961 4.168 -1.645 1 95.06 43 CYS B CA 1
ATOM 805 C C . CYS B 1 43 ? -9.289 2.902 -2.158 1 95.06 43 CYS B C 1
ATOM 807 O O . CYS B 1 43 ? -8.68 2.16 -1.384 1 95.06 43 CYS B O 1
ATOM 809 N N . GLN B 1 44 ? -9.43 2.713 -3.518 1 95.25 44 GLN B N 1
ATOM 810 C CA . GLN B 1 44 ? -8.883 1.464 -4.035 1 95.25 44 GLN B CA 1
ATOM 811 C C . GLN B 1 44 ? -7.867 1.726 -5.145 1 95.25 44 GLN B C 1
ATOM 813 O O . GLN B 1 44 ? -7.918 2.764 -5.805 1 95.25 44 GLN B O 1
ATOM 818 N N . SER B 1 45 ? -7.02 0.768 -5.293 1 96.25 45 SER B N 1
ATOM 819 C CA . SER B 1 45 ? -6.09 0.872 -6.41 1 96.25 45 SER B CA 1
ATOM 820 C C . SER B 1 45 ? -6.816 0.752 -7.746 1 96.25 45 SER B C 1
ATOM 822 O O . SER B 1 45 ? -7.809 0.032 -7.855 1 96.25 45 SER B O 1
ATOM 824 N N . LYS B 1 46 ? -6.258 1.514 -8.719 1 94 46 LYS B N 1
ATOM 825 C CA . LYS B 1 46 ? -6.84 1.443 -10.055 1 94 46 LYS B CA 1
ATOM 826 C C . LYS B 1 46 ? -6.723 0.037 -10.633 1 94 46 LYS B C 1
ATOM 828 O O . LYS B 1 46 ? -7.656 -0.464 -11.258 1 94 46 LYS B O 1
ATOM 833 N N . ASP B 1 47 ? -5.527 -0.53 -10.383 1 93.56 47 ASP B N 1
ATOM 834 C CA . ASP B 1 47 ? -5.25 -1.872 -10.891 1 93.56 47 ASP B CA 1
ATOM 835 C C . ASP B 1 47 ? -4.609 -2.742 -9.812 1 93.56 47 ASP B C 1
ATOM 837 O O . ASP B 1 47 ? -4.09 -2.229 -8.82 1 93.56 47 ASP B O 1
ATOM 841 N N . SER B 1 48 ? -4.816 -4.062 -10.07 1 94.94 48 SER B N 1
ATOM 842 C CA . SER B 1 48 ? -4.059 -4.973 -9.219 1 94.94 48 SER B CA 1
ATOM 843 C C . SER B 1 48 ? -2.574 -4.953 -9.578 1 94.94 48 SER B C 1
ATOM 845 O O . SER B 1 48 ? -2.197 -4.492 -10.656 1 94.94 48 SER B O 1
ATOM 847 N N . VAL B 1 49 ? -1.793 -5.398 -8.617 1 94.75 49 VAL B N 1
ATOM 848 C CA . VAL B 1 49 ? -0.351 -5.406 -8.836 1 94.75 49 VAL B CA 1
ATOM 849 C C . VAL B 1 49 ? 0.19 -6.824 -8.656 1 94.75 49 VAL B C 1
ATOM 851 O O . VAL B 1 49 ? -0.028 -7.449 -7.613 1 94.75 49 VAL B O 1
ATOM 854 N N . TYR B 1 50 ? 0.826 -7.305 -9.664 1 94.25 50 TYR B N 1
ATOM 855 C CA . TYR B 1 50 ? 1.502 -8.594 -9.602 1 94.25 50 TYR B CA 1
ATOM 856 C C . TYR B 1 50 ? 2.957 -8.43 -9.188 1 94.25 50 TYR B C 1
ATOM 858 O O . TYR B 1 50 ? 3.711 -7.684 -9.812 1 94.25 50 TYR B O 1
ATOM 866 N N . ILE B 1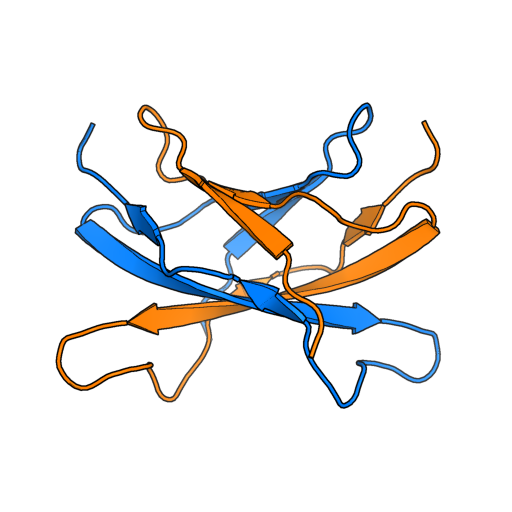 51 ? 3.264 -9.148 -8.094 1 95.06 51 ILE B N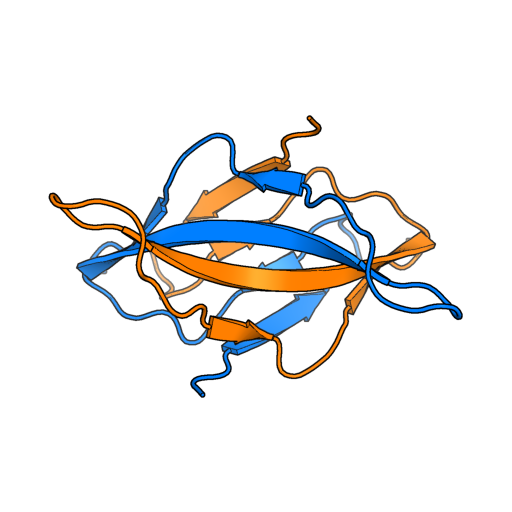 1
ATOM 867 C CA . ILE B 1 51 ? 4.645 -9.062 -7.629 1 95.06 51 ILE B CA 1
ATOM 868 C C . ILE B 1 51 ? 5.512 -10.055 -8.391 1 95.06 51 ILE B C 1
ATOM 870 O O . ILE B 1 51 ? 5.453 -11.266 -8.141 1 95.06 51 ILE B O 1
ATOM 874 N N . GLN B 1 52 ? 6.328 -9.445 -9.125 1 91.56 52 GLN B N 1
ATOM 875 C CA . GLN B 1 52 ? 7.117 -10.266 -10.039 1 91.56 52 GLN B CA 1
ATOM 876 C C . GLN B 1 52 ? 8.305 -10.898 -9.32 1 91.56 52 GLN B C 1
ATOM 878 O O . GLN B 1 52 ? 8.828 -10.328 -8.359 1 91.56 52 GLN B O 1
ATOM 883 N N . LYS B 1 53 ? 8.68 -12.125 -9.852 1 86.12 53 LYS B N 1
ATOM 884 C CA . LYS B 1 53 ? 9.953 -12.703 -9.43 1 86.12 53 LYS B CA 1
ATOM 885 C C . LYS B 1 53 ? 11.133 -11.891 -9.953 1 86.12 53 LYS B C 1
ATOM 887 O O . LYS B 1 53 ? 11.164 -11.531 -11.133 1 86.12 53 LYS B O 1
ATOM 892 N N . PRO B 1 54 ? 12.031 -11.375 -8.961 1 76.5 54 PRO B N 1
ATOM 893 C CA . PRO B 1 54 ? 13.172 -10.602 -9.438 1 76.5 54 PRO B CA 1
ATOM 894 C C . PRO B 1 54 ? 13.945 -11.312 -10.547 1 76.5 54 PRO B C 1
ATOM 896 O O . PRO B 1 54 ? 13.945 -12.539 -10.617 1 76.5 54 PRO B O 1
#

pLDDT: mean 91.61, std 6.41, range [64.62, 96.5]

Solvent-accessible surface area (backbone atoms only — not comparable to full-atom values): 5999 Å² total; per-residue (Å²): 133,57,67,29,53,70,41,76,38,66,87,42,55,31,33,35,40,38,81,49,58,65,73,38,30,35,37,46,34,36,23,47,45,53,95,91,36,71,48,92,62,57,34,31,42,76,59,69,46,68,32,60,75,111,135,56,65,29,54,71,42,76,39,66,88,43,55,31,34,36,39,37,82,48,58,66,74,39,30,36,37,46,34,35,23,47,44,53,94,91,36,70,46,92,63,59,34,31,40,76,59,68,47,67,31,59,76,112

Sequence (108 aa):
MEWFTVYEHYRRAQCSVSELVVGNEYFFRVFTENMCGLSDEACQSKDSVYIQKPMEWFTVYEHYRRAQCSVSELVVGNEYFFRVFTENMCGLSDEACQSKDSVYIQKP

InterPro domains:
  IPR013783 Immunoglobulin-like fold [G3DSA:2.60.40.10] (1-53)
  IPR036116 Fibronectin type III superfamily [SSF49265] (1-46)